Protein AF-A0A512J1W4-F1 (afdb_monomer)

Sequence (95 aa):
MQKSHAARPSALDARLSAPKTAKILLGNEIVGCHLREEGGDDARLEMISAAGIPEHFVLAVGDGDERLARVTCRKQGANGAEIWVQFLGPARLAA

Organism: NCBI:txid944322

Structure (mmCIF, N/CA/C/O backbone):
data_AF-A0A512J1W4-F1
#
_entry.id   AF-A0A512J1W4-F1
#
loop_
_atom_site.group_PDB
_atom_site.id
_atom_site.type_symbol
_atom_site.label_atom_id
_atom_site.label_alt_id
_atom_site.label_comp_id
_atom_site.label_asym_id
_atom_site.label_entity_id
_atom_site.label_seq_id
_atom_site.pdbx_PDB_ins_code
_atom_site.Cartn_x
_atom_site.Cartn_y
_atom_site.Cartn_z
_atom_site.occupancy
_atom_site.B_iso_or_equiv
_atom_site.auth_seq_id
_atom_site.auth_comp_id
_atom_site.auth_asym_id
_atom_site.auth_atom_id
_atom_site.pdbx_PDB_model_num
ATOM 1 N N . MET A 1 1 ? 33.038 -16.766 -16.296 1.00 42.94 1 MET A N 1
ATOM 2 C CA . MET A 1 1 ? 31.616 -16.377 -16.419 1.00 42.94 1 MET A CA 1
ATOM 3 C C . MET A 1 1 ? 31.225 -15.637 -15.147 1.00 42.94 1 MET A C 1
ATOM 5 O O . MET A 1 1 ? 31.014 -16.270 -14.120 1.00 42.94 1 MET A O 1
ATOM 9 N N . GLN A 1 2 ? 31.297 -14.306 -15.163 1.00 45.03 2 GLN A N 1
ATOM 10 C CA . GLN A 1 2 ? 31.114 -13.466 -13.976 1.00 45.03 2 GLN A CA 1
ATOM 11 C C . GLN A 1 2 ? 29.626 -13.124 -13.850 1.00 45.03 2 GLN A C 1
ATOM 13 O O . GLN A 1 2 ? 29.028 -12.601 -14.785 1.00 45.03 2 GLN A O 1
ATOM 18 N N . LYS A 1 3 ? 29.020 -13.521 -12.728 1.00 44.72 3 LYS A N 1
ATOM 19 C CA . LYS A 1 3 ? 27.601 -13.320 -12.433 1.00 44.72 3 LYS A CA 1
ATOM 20 C C . LYS A 1 3 ? 27.348 -11.824 -12.250 1.00 44.72 3 LYS A C 1
ATOM 22 O O . LYS A 1 3 ? 27.927 -11.218 -11.352 1.00 44.72 3 LYS A O 1
ATOM 27 N N . SER A 1 4 ? 26.492 -11.253 -13.090 1.00 46.84 4 SER A N 1
ATOM 28 C CA . SER A 1 4 ? 25.986 -9.890 -12.953 1.00 4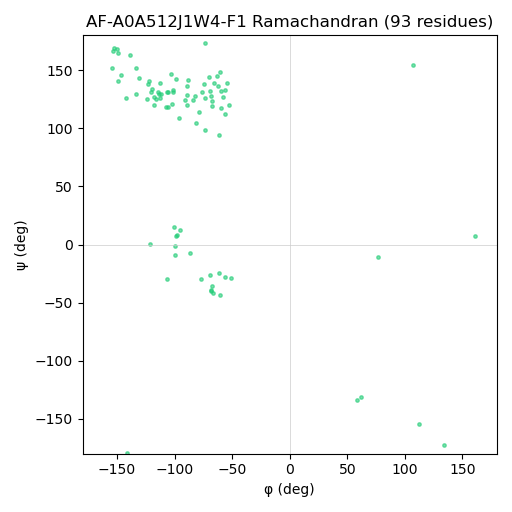6.84 4 SER A CA 1
ATOM 29 C C . SER A 1 4 ? 25.212 -9.766 -11.639 1.00 46.84 4 SER A C 1
ATOM 31 O O . SER A 1 4 ? 24.035 -10.107 -11.562 1.00 46.84 4 SER A O 1
ATOM 33 N N . HIS A 1 5 ? 25.885 -9.318 -10.580 1.00 43.16 5 HIS A N 1
ATOM 34 C CA . HIS A 1 5 ? 25.227 -8.875 -9.359 1.00 43.16 5 HIS A CA 1
ATOM 35 C C . HIS A 1 5 ? 24.600 -7.516 -9.676 1.00 43.16 5 HIS A C 1
ATOM 37 O O . HIS A 1 5 ? 25.296 -6.504 -9.704 1.00 43.16 5 HIS A O 1
ATOM 43 N N . ALA A 1 6 ? 23.301 -7.496 -9.982 1.00 50.03 6 ALA A N 1
ATOM 44 C CA . ALA A 1 6 ? 22.548 -6.251 -10.041 1.00 50.03 6 ALA A CA 1
ATOM 45 C C . ALA A 1 6 ? 22.710 -5.556 -8.682 1.00 50.03 6 ALA A C 1
ATOM 47 O O . ALA A 1 6 ? 22.285 -6.087 -7.651 1.00 50.03 6 ALA A O 1
ATOM 48 N N . ALA A 1 7 ? 23.415 -4.424 -8.670 1.00 50.47 7 ALA A N 1
ATOM 49 C CA . ALA A 1 7 ? 23.573 -3.613 -7.477 1.00 50.47 7 ALA A CA 1
ATOM 50 C C . ALA A 1 7 ? 22.171 -3.185 -7.036 1.00 50.47 7 ALA A C 1
ATOM 52 O O . ALA A 1 7 ? 21.443 -2.548 -7.798 1.00 50.47 7 ALA A O 1
ATOM 53 N N . ARG A 1 8 ? 21.760 -3.604 -5.835 1.00 56.22 8 ARG A N 1
ATOM 54 C CA . ARG A 1 8 ? 20.501 -3.140 -5.254 1.00 56.22 8 ARG A CA 1
ATOM 55 C C . ARG A 1 8 ? 20.601 -1.615 -5.121 1.00 56.22 8 ARG A C 1
ATOM 57 O O . ARG A 1 8 ? 21.640 -1.153 -4.643 1.00 56.22 8 ARG A O 1
ATOM 64 N N . PRO A 1 9 ? 19.587 -0.846 -5.554 1.00 57.53 9 PRO A N 1
ATOM 65 C CA . PRO A 1 9 ? 19.616 0.604 -5.416 1.00 57.53 9 PRO A CA 1
ATOM 66 C C . PRO A 1 9 ? 19.858 0.974 -3.950 1.00 57.53 9 PRO A C 1
ATOM 68 O O . PRO A 1 9 ? 19.333 0.315 -3.044 1.00 57.53 9 PRO A O 1
ATOM 71 N N . SER A 1 10 ? 20.694 1.988 -3.714 1.00 61.16 10 SER A N 1
ATOM 72 C CA . SER A 1 10 ? 20.969 2.460 -2.358 1.00 61.16 10 SER A CA 1
ATOM 73 C C . SER A 1 10 ? 19.666 2.940 -1.718 1.00 61.16 10 SER A C 1
ATOM 75 O O . SER A 1 10 ? 18.795 3.481 -2.401 1.00 61.16 10 SER A O 1
ATOM 77 N N . ALA A 1 11 ? 19.528 2.804 -0.397 1.00 58.78 11 ALA A N 1
ATOM 78 C CA . ALA A 1 11 ? 18.373 3.345 0.325 1.00 58.78 11 ALA A CA 1
ATOM 79 C C . ALA A 1 11 ? 18.203 4.860 0.086 1.00 58.78 11 ALA A C 1
ATOM 81 O O . ALA A 1 11 ? 17.089 5.371 0.109 1.00 58.78 11 ALA A O 1
ATOM 82 N N . LEU A 1 12 ? 19.293 5.583 -0.200 1.00 57.97 12 LEU A N 1
ATOM 83 C CA . LEU A 1 12 ? 19.228 6.997 -0.571 1.00 57.97 12 LEU A CA 1
ATOM 84 C C . LEU A 1 12 ? 18.567 7.209 -1.944 1.00 57.97 12 LEU A C 1
ATOM 86 O O . LEU A 1 12 ? 17.752 8.117 -2.088 1.00 57.97 12 LEU A O 1
ATOM 90 N N . ASP A 1 13 ? 18.861 6.350 -2.921 1.00 59.38 13 ASP A N 1
ATOM 91 C CA . ASP A 1 13 ? 18.290 6.432 -4.271 1.00 59.38 13 ASP A CA 1
ATOM 92 C C . ASP A 1 13 ? 16.792 6.106 -4.261 1.00 59.38 13 ASP A C 1
ATOM 94 O O . ASP A 1 13 ? 16.002 6.779 -4.923 1.00 59.38 13 ASP A O 1
ATOM 98 N N . ALA A 1 14 ? 16.382 5.120 -3.454 1.00 61.50 14 ALA A N 1
ATOM 99 C CA . ALA A 1 14 ? 14.973 4.769 -3.274 1.00 61.50 14 ALA A CA 1
ATOM 100 C C . ALA A 1 14 ? 14.167 5.956 -2.715 1.00 61.50 14 ALA A C 1
ATOM 102 O O . ALA A 1 14 ? 13.115 6.308 -3.254 1.00 61.50 14 ALA A O 1
ATOM 103 N N . ARG A 1 15 ? 14.722 6.656 -1.716 1.00 59.94 15 ARG A N 1
ATOM 104 C CA . ARG A 1 15 ? 14.086 7.816 -1.066 1.00 59.94 15 ARG A CA 1
ATOM 105 C C . ARG A 1 15 ? 13.985 9.049 -1.963 1.00 59.94 15 ARG A C 1
ATOM 107 O O . ARG A 1 15 ? 13.099 9.875 -1.755 1.00 59.94 15 ARG A O 1
ATOM 114 N N . LEU A 1 16 ? 14.878 9.179 -2.944 1.00 62.81 16 LEU A N 1
ATOM 115 C CA . LEU A 1 16 ? 14.871 10.266 -3.928 1.00 62.81 16 LEU A CA 1
ATOM 116 C C . LEU A 1 16 ? 13.988 9.964 -5.150 1.00 62.81 16 LEU A C 1
ATOM 118 O O . LEU A 1 16 ? 13.777 10.848 -5.982 1.00 62.81 16 LEU A O 1
ATOM 122 N N . SER A 1 17 ? 13.460 8.743 -5.271 1.00 65.38 17 SER A N 1
ATOM 123 C CA . SER A 1 17 ? 12.587 8.372 -6.383 1.00 65.38 17 SER A CA 1
ATOM 124 C C . SER A 1 17 ? 11.215 9.056 -6.297 1.00 65.38 17 SER A C 1
ATOM 126 O O . SER A 1 17 ? 10.660 9.287 -5.217 1.00 65.38 17 SER A O 1
ATOM 128 N N . ALA A 1 18 ? 10.660 9.414 -7.459 1.00 76.06 18 ALA A N 1
ATOM 129 C CA . ALA A 1 18 ? 9.314 9.970 -7.540 1.00 76.06 18 ALA A CA 1
ATOM 130 C C . ALA A 1 18 ? 8.274 8.935 -7.061 1.00 76.06 18 ALA A C 1
ATOM 132 O O . ALA A 1 18 ? 8.443 7.742 -7.335 1.00 76.06 18 ALA A O 1
ATOM 133 N N . PRO A 1 19 ? 7.185 9.360 -6.389 1.00 80.25 19 PRO A N 1
ATOM 134 C CA . PRO A 1 19 ? 6.133 8.445 -5.963 1.00 80.25 19 PRO A CA 1
ATOM 135 C C . PRO A 1 19 ? 5.559 7.660 -7.138 1.00 80.25 19 PRO A C 1
ATOM 137 O O . PRO A 1 19 ? 5.203 8.239 -8.166 1.00 80.25 19 PRO A O 1
ATOM 140 N N . LYS A 1 20 ? 5.423 6.347 -6.968 1.00 90.50 20 LYS A N 1
ATOM 141 C CA . LYS A 1 20 ? 4.768 5.469 -7.942 1.00 90.50 20 LYS A CA 1
ATOM 142 C C . LYS A 1 20 ? 3.275 5.412 -7.634 1.00 90.50 20 LYS A C 1
ATOM 144 O O . LYS A 1 20 ? 2.884 5.363 -6.470 1.00 90.50 20 LYS A O 1
ATOM 149 N N . THR A 1 21 ? 2.428 5.384 -8.655 1.00 93.00 21 THR A N 1
ATOM 150 C CA . THR A 1 21 ? 1.008 5.068 -8.454 1.00 93.00 21 THR A CA 1
ATOM 151 C C . THR A 1 21 ? 0.869 3.595 -8.075 1.00 93.00 21 THR A C 1
ATOM 153 O O . THR A 1 21 ? 1.451 2.723 -8.725 1.00 93.00 21 THR A O 1
ATOM 156 N N . ALA A 1 22 ? 0.097 3.322 -7.028 1.00 94.94 22 ALA A N 1
ATOM 157 C CA . ALA A 1 22 ? -0.178 1.980 -6.544 1.00 94.94 22 ALA A CA 1
ATOM 158 C C . ALA A 1 22 ? -1.655 1.827 -6.153 1.00 94.94 22 ALA A C 1
ATOM 160 O O . ALA A 1 22 ? -2.401 2.801 -6.009 1.00 94.94 22 ALA A O 1
ATOM 161 N N . LYS A 1 23 ? -2.092 0.577 -6.027 1.00 95.50 23 LYS A N 1
ATOM 162 C CA . LYS A 1 23 ? -3.456 0.209 -5.652 1.00 95.50 23 LYS A CA 1
ATOM 163 C C . LYS A 1 23 ? -3.404 -0.876 -4.589 1.00 95.50 23 LYS A C 1
ATOM 165 O O . LYS A 1 23 ? -2.740 -1.891 -4.776 1.00 95.50 23 LYS A O 1
ATOM 170 N N . ILE A 1 24 ? -4.121 -0.679 -3.492 1.00 95.62 24 ILE A N 1
ATOM 171 C CA . ILE A 1 24 ? -4.380 -1.730 -2.511 1.00 95.62 24 ILE A CA 1
ATOM 172 C C . ILE A 1 24 ? -5.580 -2.526 -3.014 1.00 95.62 24 ILE A C 1
ATOM 174 O O . ILE A 1 24 ? -6.638 -1.951 -3.277 1.00 95.62 24 ILE A O 1
ATOM 178 N N . LEU A 1 25 ? -5.401 -3.835 -3.162 1.00 94.19 25 LEU A N 1
ATOM 179 C CA . LEU A 1 25 ? -6.446 -4.751 -3.599 1.00 94.19 25 LEU A CA 1
ATOM 180 C C . LEU A 1 25 ? -7.083 -5.395 -2.367 1.00 94.19 25 LEU A C 1
ATOM 182 O O . LEU A 1 25 ? -6.469 -6.217 -1.683 1.00 94.19 25 LEU A O 1
ATOM 186 N N . LEU A 1 26 ? -8.318 -5.000 -2.083 1.00 90.06 26 LEU A N 1
ATOM 187 C CA . LEU A 1 26 ? -9.189 -5.613 -1.090 1.00 90.06 26 LEU A CA 1
ATOM 188 C C . LEU A 1 26 ? -10.214 -6.464 -1.849 1.00 90.06 26 LEU A C 1
ATOM 190 O O . LEU A 1 26 ? -10.599 -6.121 -2.964 1.00 90.06 26 LEU A O 1
ATOM 194 N N . GLY A 1 27 ? -10.663 -7.585 -1.278 1.00 85.06 27 GLY A N 1
ATOM 195 C CA . GLY A 1 27 ? -11.477 -8.570 -2.011 1.00 85.06 27 GLY A CA 1
ATOM 196 C C . GLY A 1 27 ? -12.700 -7.995 -2.748 1.00 85.06 27 GLY A C 1
ATOM 197 O O . GLY A 1 27 ? -13.099 -8.532 -3.777 1.00 85.06 27 GLY A O 1
ATOM 198 N N . ASN A 1 28 ? -13.267 -6.893 -2.255 1.00 88.75 28 ASN A N 1
ATOM 199 C CA . ASN A 1 28 ? -14.405 -6.180 -2.837 1.00 88.75 28 ASN A CA 1
ATOM 200 C C . ASN A 1 28 ? -14.116 -4.708 -3.197 1.00 88.75 28 ASN A C 1
ATOM 202 O O . ASN A 1 28 ? -15.027 -4.018 -3.650 1.00 88.75 28 ASN A O 1
ATOM 206 N N . GLU A 1 29 ? -12.901 -4.204 -2.974 1.00 91.75 29 GLU A N 1
ATOM 207 C CA . GLU A 1 29 ? -12.586 -2.777 -3.090 1.00 91.75 29 GLU A CA 1
ATOM 208 C C . GLU A 1 29 ? -11.151 -2.555 -3.584 1.00 91.75 29 GLU A C 1
ATOM 210 O O . GLU A 1 29 ? -10.231 -3.300 -3.258 1.00 91.75 29 GLU A O 1
ATOM 215 N N . ILE A 1 30 ? -10.944 -1.495 -4.364 1.00 93.38 30 ILE A N 1
ATOM 216 C CA . ILE A 1 30 ? -9.613 -1.062 -4.791 1.00 93.38 30 ILE A CA 1
ATOM 217 C C . ILE A 1 30 ? -9.366 0.336 -4.237 1.00 93.38 30 ILE A C 1
ATOM 219 O O . ILE A 1 30 ? -10.074 1.277 -4.595 1.00 93.38 30 ILE A O 1
ATOM 223 N N . VAL A 1 31 ? -8.321 0.485 -3.422 1.00 94.69 31 VAL A N 1
ATOM 224 C CA . VAL A 1 31 ? -7.943 1.777 -2.833 1.00 94.69 31 VAL A CA 1
ATOM 225 C C . VAL A 1 31 ? -6.700 2.316 -3.533 1.00 94.69 31 VAL A C 1
ATOM 227 O O . VAL A 1 31 ? -5.643 1.689 -3.515 1.00 94.69 31 VAL A O 1
ATOM 230 N N . GLY A 1 32 ? -6.818 3.484 -4.168 1.00 94.44 32 GLY A N 1
ATOM 231 C CA . GLY A 1 32 ? -5.689 4.160 -4.810 1.00 94.44 32 GLY A CA 1
ATOM 232 C C . GLY A 1 32 ? -4.745 4.809 -3.796 1.00 94.44 32 GLY A C 1
ATOM 233 O O . GLY A 1 32 ? -5.194 5.433 -2.833 1.00 94.44 32 GLY A O 1
ATOM 234 N N . CYS A 1 33 ? -3.438 4.690 -4.022 1.00 95.12 33 CYS A N 1
ATOM 235 C CA . CYS A 1 33 ? -2.414 5.308 -3.186 1.00 95.12 33 CYS A CA 1
ATOM 236 C C . CYS A 1 33 ? -1.143 5.653 -3.978 1.00 95.12 33 CYS A C 1
ATOM 238 O O . CYS A 1 33 ? -0.944 5.232 -5.121 1.00 95.12 33 CYS A O 1
ATOM 240 N N . HIS A 1 34 ? -0.269 6.433 -3.351 1.00 95.25 34 HIS A N 1
ATOM 241 C CA . HIS A 1 34 ? 1.076 6.704 -3.838 1.00 95.25 34 HIS A CA 1
ATOM 242 C C . HIS A 1 34 ? 2.093 5.928 -3.008 1.00 95.25 34 HIS A C 1
ATOM 244 O O . HIS A 1 34 ? 2.062 5.966 -1.782 1.00 95.25 34 HIS A O 1
ATOM 250 N N . LEU A 1 35 ? 3.001 5.234 -3.681 1.00 94.75 35 LEU A N 1
ATOM 251 C CA . LEU A 1 35 ? 4.061 4.433 -3.088 1.00 94.75 35 LEU A CA 1
ATOM 252 C C . LEU A 1 35 ? 5.391 5.189 -3.143 1.00 94.75 35 LEU A C 1
ATOM 254 O O . LEU A 1 35 ? 5.810 5.635 -4.213 1.00 94.75 35 LEU A O 1
ATOM 258 N N . ARG A 1 36 ? 6.096 5.240 -2.014 1.00 93.75 36 ARG A N 1
ATOM 259 C CA . ARG A 1 36 ? 7.516 5.601 -1.926 1.00 93.75 36 ARG A CA 1
ATOM 260 C C . ARG A 1 36 ? 8.303 4.427 -1.365 1.00 93.75 36 ARG A C 1
ATOM 262 O O . ARG A 1 36 ? 7.960 3.904 -0.308 1.00 93.75 36 ARG A O 1
ATOM 269 N N . GLU A 1 37 ? 9.350 4.013 -2.063 1.00 89.88 37 GLU A N 1
ATOM 270 C CA . GLU A 1 37 ? 10.250 2.961 -1.584 1.00 89.88 37 GLU A CA 1
ATOM 271 C C . GLU A 1 37 ? 11.272 3.583 -0.621 1.00 89.88 37 GLU A C 1
ATOM 273 O O . GLU A 1 37 ? 11.903 4.585 -0.948 1.00 89.88 37 GLU A O 1
ATOM 278 N N . GLU A 1 38 ? 11.427 3.019 0.579 1.00 86.81 38 GLU A N 1
ATOM 279 C CA . GLU A 1 38 ? 12.380 3.526 1.588 1.00 86.81 38 GLU A CA 1
ATOM 280 C C . GLU A 1 38 ? 13.688 2.703 1.598 1.00 86.81 38 GLU A C 1
ATOM 282 O O . GLU A 1 38 ? 14.641 3.039 2.303 1.00 86.81 38 GLU A O 1
ATOM 287 N N . GLY A 1 39 ? 13.764 1.672 0.748 1.00 81.69 39 GLY A N 1
ATOM 288 C CA . GLY A 1 39 ? 14.906 0.774 0.586 1.00 81.69 39 GLY A CA 1
ATOM 289 C C . GLY A 1 39 ? 14.649 -0.615 1.173 1.00 81.69 39 GLY A C 1
ATOM 290 O O . GLY A 1 39 ? 13.831 -0.791 2.071 1.00 81.69 39 GLY A O 1
ATOM 291 N N . GLY A 1 40 ? 15.352 -1.623 0.650 1.00 86.88 40 GLY A N 1
ATOM 292 C CA . GLY A 1 40 ? 15.096 -3.017 1.023 1.00 86.88 40 GLY A CA 1
ATOM 293 C C . GLY A 1 40 ? 13.674 -3.444 0.653 1.00 86.88 40 GLY A C 1
ATOM 294 O O . GLY A 1 40 ? 13.237 -3.199 -0.470 1.00 86.88 40 GLY A O 1
ATOM 295 N N . ASP A 1 41 ? 12.975 -4.054 1.609 1.00 91.88 41 ASP A N 1
ATOM 296 C CA . ASP A 1 41 ? 11.580 -4.483 1.468 1.00 91.88 41 ASP A CA 1
ATOM 297 C C . ASP A 1 41 ? 10.593 -3.487 2.106 1.00 91.88 41 ASP A C 1
ATOM 299 O O . ASP A 1 41 ? 9.400 -3.764 2.177 1.00 91.88 41 ASP A O 1
ATOM 303 N N . ASP A 1 42 ? 11.061 -2.321 2.559 1.00 94.31 42 ASP A N 1
ATOM 304 C CA . ASP A 1 42 ? 10.232 -1.341 3.257 1.00 94.31 42 ASP A CA 1
ATOM 305 C C . ASP A 1 42 ? 9.754 -0.221 2.326 1.00 94.31 42 ASP A C 1
ATOM 307 O O . ASP A 1 42 ? 10.470 0.282 1.448 1.00 94.31 42 ASP A O 1
ATOM 311 N N . ALA A 1 43 ? 8.514 0.208 2.542 1.00 95.12 43 ALA A N 1
ATOM 312 C CA . ALA A 1 43 ? 7.911 1.288 1.787 1.00 95.12 43 ALA A CA 1
ATOM 313 C C . ALA A 1 43 ? 6.898 2.094 2.598 1.00 95.12 43 ALA A C 1
ATOM 315 O O . ALA A 1 43 ? 6.408 1.672 3.648 1.00 95.12 43 ALA A O 1
ATOM 316 N N . ARG A 1 44 ? 6.558 3.267 2.067 1.00 95.81 44 ARG A N 1
ATOM 317 C CA . ARG A 1 44 ? 5.524 4.154 2.589 1.00 95.81 44 ARG A CA 1
ATOM 318 C C . ARG A 1 44 ? 4.433 4.365 1.548 1.00 95.81 44 ARG A C 1
ATOM 320 O O . ARG A 1 44 ? 4.718 4.641 0.384 1.00 95.81 44 ARG A O 1
ATOM 327 N N . LEU A 1 45 ? 3.186 4.254 1.986 1.00 95.81 45 LEU A N 1
ATOM 328 C CA . LEU A 1 45 ? 1.990 4.537 1.206 1.00 95.81 45 LEU A CA 1
ATOM 329 C C . LEU A 1 45 ? 1.371 5.851 1.677 1.00 95.81 45 LEU A C 1
ATOM 331 O O . LEU A 1 45 ? 1.155 6.038 2.872 1.00 95.81 45 LEU A O 1
ATOM 335 N N . GLU A 1 46 ? 1.056 6.727 0.733 1.00 95.31 46 GLU A N 1
ATOM 336 C CA . GLU A 1 46 ? 0.376 8.006 0.937 1.00 95.31 46 GLU A CA 1
ATOM 337 C C . GLU A 1 46 ? -1.013 7.923 0.279 1.00 95.31 46 GLU A C 1
ATOM 339 O O . GLU A 1 46 ? -1.134 7.554 -0.893 1.00 95.31 46 GLU A O 1
ATOM 344 N N . MET A 1 47 ? -2.080 8.208 1.029 1.00 94.44 47 MET A N 1
ATOM 345 C CA . MET A 1 47 ? -3.471 8.110 0.556 1.00 94.44 47 MET A CA 1
ATOM 346 C C . MET A 1 47 ? -4.394 9.074 1.311 1.00 94.44 47 MET A C 1
ATOM 348 O O . MET A 1 47 ? -4.009 9.637 2.329 1.00 94.44 47 MET A O 1
ATOM 352 N N . ILE A 1 48 ? -5.634 9.258 0.849 1.00 93.00 48 ILE A N 1
ATOM 353 C CA . ILE A 1 48 ? -6.597 10.163 1.509 1.00 93.00 48 ILE A CA 1
ATOM 354 C C . ILE A 1 48 ? -6.991 9.639 2.902 1.00 93.00 48 ILE A C 1
ATOM 356 O O . ILE A 1 48 ? -7.069 10.403 3.863 1.00 93.00 48 ILE A O 1
ATOM 360 N N . SER A 1 49 ? -7.223 8.331 3.027 1.00 90.50 49 SER A N 1
ATOM 361 C CA . SER A 1 49 ? -7.635 7.685 4.275 1.00 90.50 49 SER A CA 1
ATOM 362 C C . SER A 1 49 ? -7.107 6.256 4.347 1.00 90.50 49 SER A C 1
ATOM 364 O O . SER A 1 49 ? -7.135 5.546 3.348 1.00 90.50 49 SER A O 1
ATOM 366 N N . ALA A 1 50 ? -6.670 5.836 5.537 1.00 90.94 50 ALA A N 1
ATOM 367 C CA . ALA A 1 50 ? -6.268 4.459 5.838 1.00 90.94 50 ALA A CA 1
ATOM 368 C C . ALA A 1 50 ? -7.384 3.639 6.518 1.00 90.94 50 ALA A C 1
ATOM 370 O O . ALA A 1 50 ? -7.131 2.536 7.016 1.00 90.94 50 ALA A O 1
ATOM 371 N N . ALA A 1 51 ? -8.602 4.184 6.605 1.00 90.56 51 ALA A N 1
ATOM 372 C CA . ALA A 1 51 ? -9.743 3.481 7.181 1.00 90.56 51 ALA A CA 1
ATOM 373 C C . ALA A 1 51 ? -10.061 2.217 6.368 1.00 90.56 51 ALA A C 1
ATOM 375 O O . ALA A 1 51 ? -10.044 2.245 5.143 1.00 90.56 51 ALA A O 1
ATOM 376 N N . GLY A 1 52 ? -10.324 1.102 7.051 1.00 91.69 52 GLY A N 1
ATOM 377 C CA . GLY A 1 52 ? -10.662 -0.169 6.398 1.00 91.69 52 GLY A CA 1
ATOM 378 C C . GLY A 1 52 ? -9.480 -0.933 5.789 1.00 91.69 52 GLY A C 1
ATOM 379 O O . GLY A 1 52 ? -9.634 -2.109 5.476 1.00 91.69 52 GLY A O 1
ATOM 380 N N . ILE A 1 53 ? -8.287 -0.334 5.689 1.00 95.06 53 ILE A N 1
ATOM 381 C CA . ILE A 1 53 ? -7.093 -1.053 5.224 1.00 95.06 53 ILE A CA 1
ATOM 382 C C . ILE A 1 53 ? -6.707 -2.113 6.271 1.00 95.06 53 ILE A C 1
ATOM 384 O O . ILE A 1 53 ? -6.468 -1.731 7.422 1.00 95.06 53 ILE A O 1
ATOM 388 N N . PRO A 1 54 ? -6.612 -3.411 5.927 1.00 95.50 54 PRO A N 1
ATOM 389 C CA . PRO A 1 54 ? -6.219 -4.473 6.856 1.00 95.50 54 PRO A CA 1
ATOM 390 C C . PRO A 1 54 ? -4.715 -4.432 7.176 1.00 95.50 54 PRO A C 1
ATOM 392 O O . PRO A 1 54 ? -3.961 -3.644 6.609 1.00 95.50 54 PRO A O 1
ATOM 395 N N . GLU A 1 55 ? -4.259 -5.260 8.118 1.00 96.31 55 GLU A N 1
ATOM 396 C CA . GLU A 1 55 ? -2.825 -5.383 8.433 1.00 96.31 55 GLU A CA 1
ATOM 397 C C . GLU A 1 55 ? -2.032 -6.018 7.284 1.00 96.31 55 GLU A C 1
ATOM 399 O O . GLU A 1 55 ? -0.904 -5.611 7.026 1.00 96.31 55 GLU A O 1
ATOM 404 N N . HIS A 1 56 ? -2.632 -6.976 6.577 1.00 96.81 56 HIS A N 1
ATOM 405 C CA . HIS A 1 56 ? -2.035 -7.662 5.436 1.00 96.81 56 HIS A CA 1
ATOM 406 C C . HIS A 1 56 ? -2.904 -7.447 4.202 1.00 96.81 56 HIS A C 1
ATOM 408 O 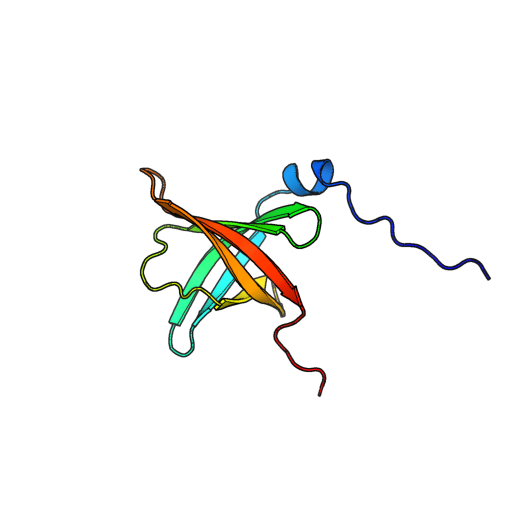O . HIS A 1 56 ? -4.119 -7.644 4.263 1.00 96.81 56 HIS A O 1
ATOM 414 N N . PHE A 1 57 ? -2.296 -7.062 3.086 1.00 96.25 57 PHE A N 1
ATOM 415 C CA . PHE A 1 57 ? -3.001 -6.841 1.825 1.00 96.25 57 PHE A CA 1
ATOM 416 C C . PHE A 1 57 ? -2.086 -7.044 0.623 1.00 96.25 57 PHE A C 1
ATOM 418 O O . PHE A 1 57 ? -0.861 -7.078 0.745 1.00 96.25 57 PHE A O 1
ATOM 425 N N . VAL A 1 58 ? -2.696 -7.143 -0.555 1.00 96.44 58 VAL A N 1
ATOM 426 C CA . VAL A 1 58 ? -1.976 -7.123 -1.827 1.00 96.44 58 VAL A CA 1
ATOM 427 C C . VAL A 1 58 ? -1.857 -5.680 -2.307 1.00 96.44 58 VAL A C 1
ATOM 429 O O . VAL A 1 58 ? -2.849 -4.951 -2.369 1.00 96.44 58 VAL A O 1
ATOM 432 N N . LEU A 1 59 ? -0.638 -5.267 -2.643 1.00 96.12 59 LEU A N 1
ATOM 433 C CA . LEU A 1 59 ? -0.344 -3.989 -3.276 1.00 96.12 59 LEU A CA 1
ATOM 434 C C . LEU A 1 59 ? 0.032 -4.230 -4.739 1.00 96.12 59 LEU A C 1
ATOM 436 O O . LEU A 1 59 ? 1.040 -4.876 -5.015 1.00 96.12 59 LEU A O 1
ATOM 440 N N . ALA A 1 60 ? -0.751 -3.678 -5.660 1.00 94.94 60 ALA A N 1
ATOM 441 C C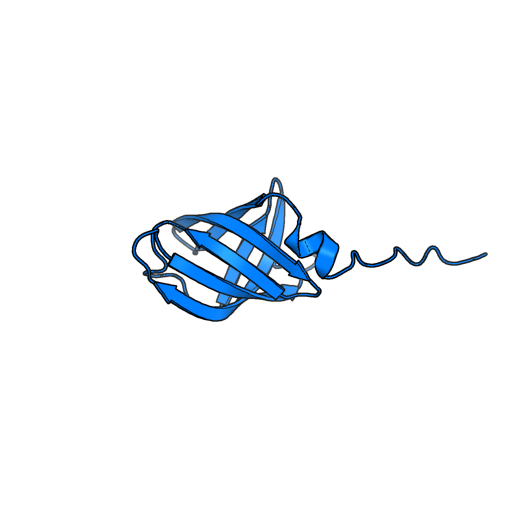A . ALA A 1 60 ? -0.419 -3.614 -7.076 1.00 94.94 60 ALA A CA 1
ATOM 442 C C . ALA A 1 60 ? 0.325 -2.305 -7.376 1.00 94.94 60 ALA A C 1
ATOM 444 O O . ALA A 1 60 ? -0.170 -1.215 -7.076 1.00 94.94 60 ALA A O 1
ATOM 445 N N . VAL A 1 61 ? 1.513 -2.404 -7.965 1.00 90.56 61 VAL A N 1
ATOM 446 C CA . VAL A 1 61 ? 2.403 -1.279 -8.272 1.00 90.56 61 VAL A CA 1
ATOM 447 C C . VAL A 1 61 ? 2.564 -1.165 -9.784 1.00 90.56 61 VAL A C 1
ATOM 449 O O . VAL A 1 61 ? 2.946 -2.125 -10.455 1.00 90.56 61 VAL A O 1
ATOM 452 N N . GLY A 1 62 ? 2.272 0.019 -10.330 1.00 84.19 62 GLY A N 1
ATOM 453 C CA . GLY A 1 62 ? 2.270 0.227 -11.780 1.00 84.19 62 GLY A CA 1
ATOM 454 C C . GLY A 1 62 ? 1.294 -0.709 -12.506 1.00 84.19 62 GLY A C 1
ATOM 455 O O . GLY A 1 62 ? 0.154 -0.874 -12.071 1.00 84.19 62 GLY A O 1
ATOM 456 N N . ASP A 1 63 ? 1.756 -1.320 -13.599 1.00 76.88 63 ASP A N 1
ATOM 457 C CA . ASP A 1 63 ? 0.918 -2.083 -14.538 1.00 76.88 63 ASP A CA 1
ATOM 458 C C . ASP A 1 63 ? 0.879 -3.604 -14.288 1.00 76.88 63 ASP A C 1
ATOM 460 O O . ASP A 1 63 ? 0.387 -4.348 -15.137 1.00 76.88 63 ASP A O 1
ATOM 464 N N . GLY A 1 64 ? 1.369 -4.102 -13.144 1.00 74.50 64 GLY A N 1
ATOM 465 C CA . GLY A 1 64 ? 1.205 -5.532 -12.834 1.00 74.50 64 GLY A CA 1
ATOM 466 C C . GLY A 1 64 ? 2.126 -6.162 -11.793 1.00 74.50 64 GLY A C 1
ATOM 467 O O . GLY A 1 64 ? 2.091 -7.382 -11.649 1.00 74.50 64 GLY A O 1
ATOM 468 N N . ASP A 1 65 ? 2.949 -5.390 -11.079 1.00 88.75 65 ASP A N 1
ATOM 469 C CA . ASP A 1 65 ? 3.724 -5.935 -9.959 1.00 88.75 65 ASP A CA 1
ATOM 470 C C . ASP A 1 65 ? 2.844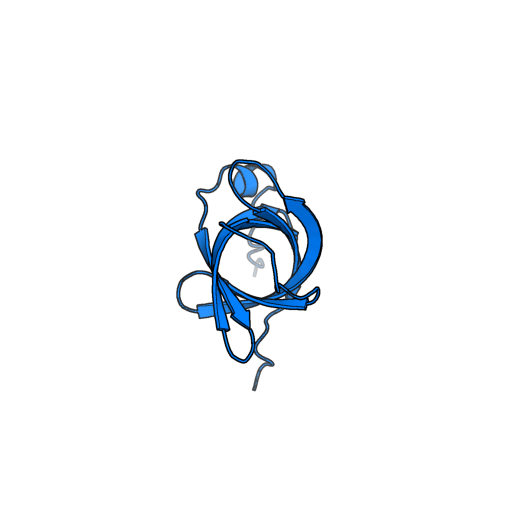 -6.012 -8.705 1.00 88.75 65 ASP A C 1
ATOM 472 O O . ASP A 1 65 ? 2.544 -4.991 -8.087 1.00 88.75 65 ASP A O 1
ATOM 476 N N . GLU A 1 66 ? 2.398 -7.215 -8.345 1.00 93.81 66 GLU A N 1
ATOM 477 C CA . GLU A 1 66 ? 1.584 -7.459 -7.152 1.00 93.81 66 GLU A CA 1
ATOM 478 C C . GLU A 1 66 ? 2.423 -8.062 -6.023 1.00 93.81 66 GLU A C 1
ATOM 480 O O . GLU A 1 66 ? 2.977 -9.161 -6.143 1.00 93.81 66 GLU A O 1
ATOM 485 N N . ARG A 1 67 ? 2.467 -7.367 -4.885 1.00 94.31 67 ARG A N 1
ATOM 486 C CA . ARG A 1 67 ? 3.262 -7.743 -3.712 1.00 94.31 67 ARG A CA 1
ATOM 487 C C . ARG A 1 67 ? 2.387 -7.893 -2.477 1.00 94.31 67 ARG A C 1
ATOM 489 O O . ARG A 1 67 ? 1.506 -7.069 -2.233 1.00 94.31 67 ARG A O 1
ATOM 496 N N . LEU A 1 68 ? 2.646 -8.923 -1.675 1.00 95.94 68 LEU A N 1
ATOM 497 C CA . LEU A 1 68 ? 2.052 -9.040 -0.348 1.00 95.94 68 LEU A CA 1
ATOM 498 C C . LEU A 1 68 ? 2.743 -8.035 0.577 1.00 95.94 68 LEU A C 1
ATOM 500 O O . LEU A 1 68 ? 3.969 -8.025 0.683 1.00 95.94 68 LEU A O 1
ATOM 504 N N . ALA A 1 69 ? 1.959 -7.195 1.241 1.00 96.88 69 ALA A N 1
ATOM 505 C CA . ALA A 1 69 ? 2.442 -6.160 2.140 1.00 96.88 69 ALA A CA 1
ATOM 506 C C . ALA A 1 69 ? 1.852 -6.353 3.541 1.00 96.88 69 ALA A C 1
ATOM 508 O O . ALA A 1 69 ? 0.675 -6.688 3.691 1.00 96.88 69 ALA A O 1
ATOM 509 N N . ARG A 1 70 ? 2.676 -6.109 4.563 1.00 97.81 70 ARG A N 1
ATOM 510 C CA . ARG A 1 70 ? 2.270 -6.039 5.969 1.00 97.81 70 ARG A CA 1
ATOM 511 C C . ARG A 1 70 ? 2.460 -4.626 6.492 1.00 97.81 70 ARG A C 1
ATOM 513 O O . ARG A 1 70 ? 3.543 -4.066 6.352 1.00 97.81 70 ARG A O 1
ATOM 520 N N . VAL A 1 71 ? 1.445 -4.078 7.144 1.00 97.50 71 VAL A N 1
ATOM 521 C CA . VAL A 1 71 ? 1.522 -2.780 7.819 1.00 97.50 71 VAL A CA 1
ATOM 522 C C . VAL A 1 71 ? 2.441 -2.863 9.031 1.00 97.50 71 VAL A C 1
ATOM 524 O O . VAL A 1 71 ? 2.249 -3.697 9.909 1.00 97.50 71 VAL A O 1
ATOM 527 N N . THR A 1 72 ? 3.409 -1.955 9.105 1.00 97.25 72 THR A N 1
ATOM 528 C CA . THR A 1 72 ? 4.321 -1.813 10.248 1.00 97.25 72 THR A CA 1
ATOM 529 C C . THR A 1 72 ? 4.002 -0.580 11.088 1.00 97.25 72 THR A C 1
ATOM 531 O O . THR A 1 72 ? 4.220 -0.587 12.296 1.00 97.25 72 THR A O 1
ATOM 534 N N . CYS A 1 73 ? 3.454 0.476 10.479 1.00 95.31 73 CYS A N 1
ATOM 535 C CA . CYS A 1 73 ? 3.048 1.695 11.177 1.00 95.31 73 CYS A CA 1
ATOM 536 C C . CYS A 1 73 ? 1.937 2.427 10.410 1.00 95.31 73 CYS A C 1
ATOM 538 O O . CYS A 1 73 ? 1.852 2.341 9.184 1.00 95.31 73 CYS A O 1
ATOM 540 N N . ARG A 1 74 ? 1.096 3.178 11.129 1.00 96.06 74 ARG A N 1
ATOM 541 C CA . ARG A 1 74 ? 0.064 4.054 10.558 1.00 96.06 74 ARG A CA 1
ATOM 542 C C . ARG A 1 74 ? 0.145 5.434 11.180 1.00 96.06 74 ARG A C 1
ATOM 544 O O . ARG A 1 74 ? 0.342 5.565 12.386 1.00 96.06 74 ARG A O 1
ATOM 551 N N . LYS A 1 75 ? -0.102 6.452 10.368 1.00 94.75 75 LYS A N 1
ATOM 552 C CA . LYS A 1 75 ? -0.226 7.833 10.816 1.00 94.75 75 LYS A CA 1
ATOM 553 C C . LYS A 1 75 ? -1.318 8.530 10.018 1.00 94.75 75 LYS A C 1
ATOM 555 O O . LYS A 1 75 ? -1.280 8.552 8.795 1.00 94.75 75 LYS A O 1
ATOM 560 N N . GLN A 1 76 ? -2.278 9.116 10.722 1.00 91.19 76 GLN A N 1
ATOM 561 C CA . GLN A 1 76 ? -3.299 9.977 10.132 1.00 91.19 76 GLN A CA 1
ATOM 562 C C . GLN A 1 76 ? -2.917 11.435 10.403 1.00 91.19 76 GLN A C 1
ATOM 564 O O . GLN A 1 76 ? -2.565 11.781 11.531 1.00 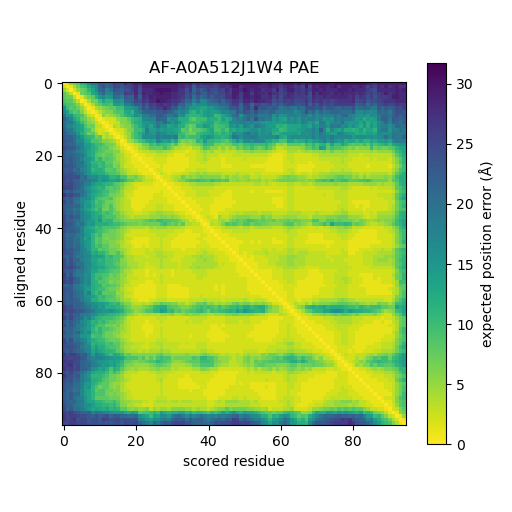91.19 76 GLN A O 1
ATOM 569 N N . GLY A 1 77 ? -2.979 12.286 9.383 1.00 86.12 77 GLY A N 1
ATOM 570 C CA . GLY A 1 77 ? -2.671 13.708 9.494 1.00 86.12 77 GLY A CA 1
ATOM 571 C C . GLY A 1 77 ? -3.610 14.579 8.666 1.00 86.12 77 GLY A C 1
ATOM 572 O O . GLY A 1 77 ? -4.509 14.094 7.982 1.00 86.12 77 GLY A O 1
ATOM 573 N N . ALA A 1 78 ? -3.377 15.891 8.714 1.00 84.88 78 ALA A N 1
ATOM 574 C CA . ALA A 1 78 ? -4.190 16.877 7.998 1.00 84.88 78 ALA A CA 1
ATOM 575 C C . ALA A 1 78 ? -4.172 16.696 6.466 1.00 84.88 78 ALA A C 1
ATOM 577 O O . ALA A 1 78 ? -5.123 17.07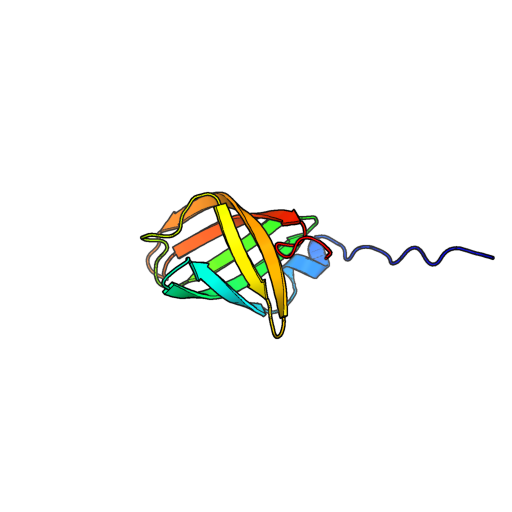9 5.795 1.00 84.88 78 ALA A O 1
ATOM 578 N N . ASN A 1 79 ? -3.116 16.077 5.927 1.00 84.88 79 ASN A N 1
ATOM 579 C CA . ASN A 1 79 ? -2.920 15.865 4.489 1.00 84.88 79 ASN A CA 1
ATOM 580 C C . ASN A 1 79 ? -3.288 14.440 4.031 1.00 84.88 79 ASN A C 1
ATOM 582 O O . ASN A 1 79 ? -2.895 14.032 2.942 1.00 84.88 79 ASN A O 1
ATOM 586 N N . GLY A 1 80 ? -4.002 13.677 4.864 1.00 92.62 80 GLY A N 1
ATOM 587 C CA . GLY A 1 80 ? -4.382 12.293 4.590 1.00 92.62 80 GLY A CA 1
ATOM 588 C C . GLY A 1 80 ? -3.688 11.289 5.509 1.00 92.62 80 GLY A C 1
ATOM 589 O O . GLY A 1 80 ? -3.316 11.604 6.642 1.00 92.62 80 GLY A O 1
ATOM 590 N N . ALA A 1 81 ? -3.547 10.061 5.026 1.00 95.25 81 ALA A N 1
ATOM 591 C CA . ALA A 1 81 ? -2.986 8.939 5.755 1.00 95.25 81 ALA A CA 1
ATOM 592 C C . ALA A 1 81 ? -1.646 8.487 5.168 1.00 95.25 81 ALA A C 1
ATOM 594 O O . ALA A 1 81 ? -1.481 8.370 3.952 1.00 95.25 81 ALA A O 1
ATOM 595 N N . GLU A 1 82 ? -0.719 8.170 6.064 1.00 95.75 82 GLU A N 1
ATOM 596 C CA . GLU A 1 82 ? 0.556 7.530 5.770 1.00 95.75 82 GLU A CA 1
ATOM 597 C C . GLU A 1 82 ? 0.558 6.129 6.399 1.00 95.75 82 GLU A C 1
ATOM 599 O O . GLU A 1 82 ? 0.250 5.962 7.586 1.00 95.75 82 GLU A O 1
ATOM 604 N N . ILE A 1 83 ? 0.910 5.112 5.614 1.00 96.50 83 ILE A N 1
ATOM 605 C CA . ILE A 1 83 ? 1.077 3.734 6.089 1.00 96.50 83 ILE A CA 1
ATOM 606 C C . ILE A 1 83 ? 2.482 3.268 5.729 1.00 96.50 83 ILE A C 1
ATOM 608 O O . ILE A 1 83 ? 2.859 3.296 4.561 1.00 96.50 83 ILE A O 1
ATOM 612 N N . TRP A 1 84 ? 3.243 2.799 6.713 1.00 97.00 84 TRP A N 1
ATOM 613 C CA . TRP A 1 84 ? 4.489 2.082 6.459 1.00 97.00 84 TRP A CA 1
ATOM 614 C C . TRP A 1 84 ? 4.189 0.605 6.313 1.00 97.00 84 TRP A C 1
ATOM 616 O O . TRP A 1 84 ? 3.399 0.040 7.078 1.00 97.00 84 TRP A O 1
ATOM 626 N N . VAL A 1 85 ? 4.818 -0.007 5.320 1.00 97.31 85 VAL A N 1
ATOM 627 C CA . VAL A 1 85 ? 4.649 -1.414 5.002 1.00 97.31 85 VAL A CA 1
ATOM 628 C C . VAL A 1 85 ? 5.990 -2.087 4.789 1.00 97.31 85 VAL A C 1
ATOM 630 O O . VAL A 1 85 ? 6.947 -1.462 4.340 1.00 97.31 85 VAL A O 1
ATOM 633 N N . GLN A 1 86 ? 6.007 -3.382 5.067 1.00 97.12 86 GLN A N 1
ATOM 634 C CA . GLN A 1 86 ? 7.063 -4.295 4.670 1.00 97.12 86 GLN A CA 1
ATOM 635 C C . GLN A 1 86 ? 6.509 -5.259 3.620 1.00 97.12 86 GLN A C 1
ATOM 637 O O . GLN A 1 86 ? 5.459 -5.877 3.829 1.00 97.12 86 GLN A O 1
ATOM 642 N N . PHE A 1 87 ? 7.206 -5.396 2.498 1.00 95.38 87 PHE A N 1
ATOM 643 C CA . PHE A 1 87 ? 6.906 -6.378 1.468 1.00 95.38 87 PHE A CA 1
ATOM 644 C C . PHE A 1 87 ? 7.359 -7.767 1.913 1.00 95.38 87 PHE A C 1
ATOM 646 O O . PHE A 1 87 ? 8.482 -7.965 2.364 1.00 95.38 87 PHE A O 1
ATOM 653 N N . LEU A 1 88 ? 6.462 -8.739 1.781 1.00 95.00 88 LEU A N 1
ATOM 654 C CA . LEU A 1 88 ? 6.697 -10.134 2.158 1.00 95.00 88 LEU A CA 1
ATOM 655 C C . LEU A 1 88 ? 7.052 -11.016 0.950 1.00 95.00 88 LEU A C 1
ATOM 657 O O . LEU A 1 88 ? 7.426 -12.173 1.123 1.00 95.00 88 LEU A O 1
ATOM 661 N N . GLY A 1 89 ? 6.920 -10.483 -0.268 1.00 92.31 89 GLY A N 1
ATOM 662 C CA . GLY A 1 89 ? 7.166 -11.190 -1.523 1.00 92.31 89 GLY A CA 1
ATOM 663 C C . GLY A 1 89 ? 6.056 -10.972 -2.560 1.00 92.31 89 GLY A C 1
ATOM 664 O O . GLY A 1 89 ? 5.164 -10.144 -2.345 1.00 92.31 89 GLY A O 1
ATOM 665 N N . PRO A 1 90 ? 6.101 -11.691 -3.695 1.00 92.56 90 PRO A N 1
ATOM 666 C CA . PRO A 1 90 ? 5.060 -11.625 -4.718 1.00 92.56 90 PRO A CA 1
ATOM 667 C C . PRO A 1 90 ? 3.728 -12.177 -4.187 1.00 92.56 90 PRO A C 1
ATOM 669 O O . PRO A 1 90 ? 3.700 -13.194 -3.495 1.00 92.56 90 PRO A O 1
ATOM 672 N N . ALA A 1 91 ? 2.617 -11.516 -4.518 1.00 88.00 91 ALA A N 1
ATOM 673 C CA . ALA A 1 91 ? 1.278 -11.952 -4.112 1.00 88.00 91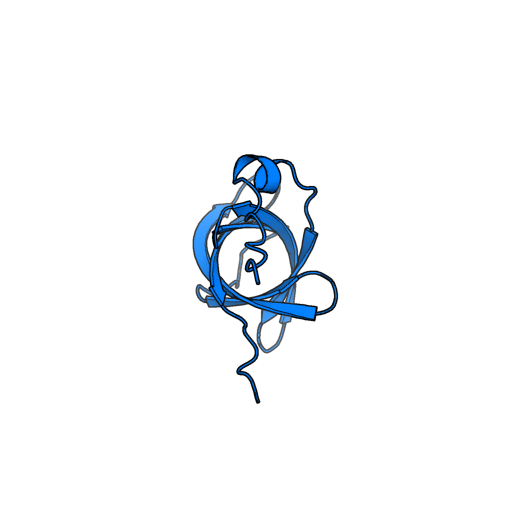 ALA A CA 1
ATOM 674 C C . ALA A 1 91 ? 0.755 -13.124 -4.957 1.00 88.00 91 ALA A C 1
ATOM 676 O O . ALA A 1 91 ? -0.008 -13.959 -4.470 1.00 88.00 91 ALA A O 1
ATOM 677 N N . ARG A 1 92 ? 1.180 -13.212 -6.224 1.00 78.38 92 ARG A N 1
ATOM 678 C CA . ARG A 1 92 ? 0.876 -14.358 -7.079 1.00 78.38 92 ARG A CA 1
ATOM 679 C C . ARG A 1 92 ? 1.818 -15.506 -6.718 1.00 78.38 92 ARG A C 1
ATOM 681 O O . ARG A 1 92 ? 3.023 -15.417 -6.944 1.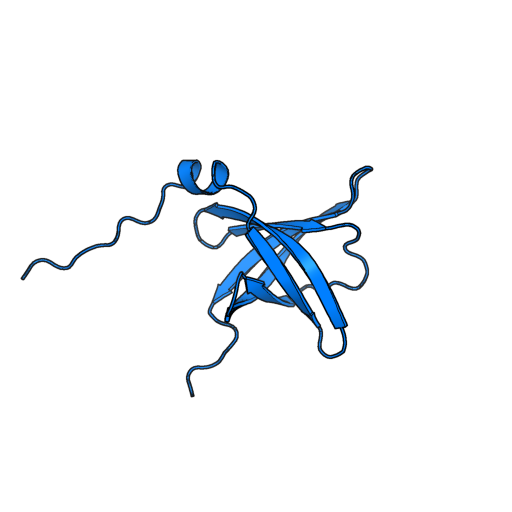00 78.38 92 ARG A O 1
ATOM 688 N N . LEU A 1 93 ? 1.257 -16.593 -6.188 1.00 57.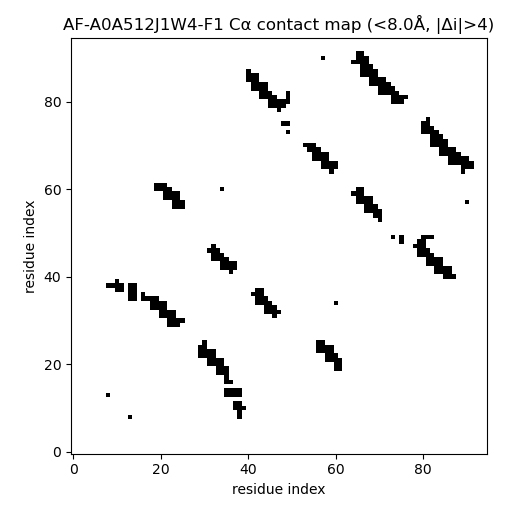34 93 LEU A N 1
ATOM 689 C CA . LEU A 1 93 ? 1.956 -17.875 -6.117 1.00 57.34 93 LEU A CA 1
ATOM 690 C C . LEU A 1 93 ? 2.343 -18.269 -7.547 1.00 57.34 93 LEU A C 1
ATOM 692 O O . LEU A 1 93 ? 1.491 -18.236 -8.438 1.00 57.34 93 LEU A O 1
ATOM 696 N N . ALA A 1 94 ? 3.621 -18.576 -7.778 1.00 50.84 94 ALA A N 1
ATOM 697 C CA . ALA A 1 94 ? 4.057 -19.144 -9.048 1.00 50.84 94 ALA A CA 1
ATOM 698 C C . ALA A 1 94 ? 3.183 -20.375 -9.342 1.00 50.84 94 ALA A C 1
ATOM 700 O O . ALA A 1 94 ? 3.094 -21.271 -8.501 1.00 50.84 94 ALA A O 1
ATOM 701 N N . ALA A 1 95 ? 2.473 -20.335 -10.471 1.00 44.41 95 ALA A N 1
ATOM 702 C CA . ALA A 1 95 ? 1.638 -21.431 -10.949 1.00 44.41 95 ALA A CA 1
ATOM 703 C C . ALA A 1 95 ? 2.494 -22.614 -11.412 1.00 44.41 95 ALA A C 1
ATOM 705 O O . ALA A 1 95 ? 3.615 -22.359 -11.915 1.00 44.41 95 ALA A O 1
#

Nearest PDB structures (foldseek):
  5ejl-assembly1_A  TM=7.434E-01  e=2.855E-02  Klebsiella pneumoniae
  7vge-assembly2_D  TM=5.952E-01  e=5.451E-02  Homo sapiens
  3lgv-assembly3_G  TM=4.933E-01  e=5.752E-02  Escherichia coli K-12
  5kgo-assembly2_A  TM=5.647E-01  e=1.438E-01  Klebsiella pneumoniae
  3pu2-assembly7_G  TM=2.009E-01  e=1.883E-01  Cereibacter sphaeroides 2.4.1

Solvent-accessible surface area (backbone atoms only — not comparable to full-atom values): 5481 Å² total; per-residue (Å²): 138,82,79,84,74,77,76,73,73,50,45,67,57,32,61,70,47,76,70,40,59,29,32,39,56,46,103,89,47,77,46,71,34,36,35,37,45,57,31,93,54,35,32,39,38,42,30,76,64,62,79,89,63,66,61,63,44,37,37,36,40,72,96,73,52,42,28,28,32,34,59,76,45,78,47,82,55,99,90,21,20,42,35,32,30,37,54,79,44,68,55,67,73,86,126

Mean predicted aligned error: 8.2 Å

Radius of gyration: 14.33 Å; Cα contacts (8 Å, |Δi|>4): 192; chains: 1; bounding box: 46×38×28 Å

Foldseek 3Di:
DDDPPPPFDDLVVQQPDDWFWKWWDDPPDIFTWTWGDSGDQKIKTFHQECPPPDQWTWMGTPPGQIFIWGWPDWDQDPRHIMTMIGTPGGPDDDD

pLDDT: mean 84.0, std 16.63, range [42.94, 97.81]

Secondary structure (DSSP, 8-state):
------PPPPHHHHHHSPPEEEEEEETTEEEEEEEEEEETTEEEEEES--TT--SEEEEEETTTEEEEEEEEEEEEETTEEEEEEEEEEESS---